Protein AF-A0A843VDA0-F1 (afdb_monomer_lite)

Foldseek 3Di:
DVVVVLVVVVVVCCPPPPPPSPDPDDPVNVVVVCCPVPVDPVNLVVLQVCLQQAACVVPDLVVSVVSNVVSCVSVCVQPVAFQSSLQSSLVRYDPQQNVVQVVDRDRGVVSSSVSSVVSVVVVVVVVVVVVVVVPDDDDDDDDDDDDDPPVVVVVVVVVVVVVVVVVVVVVCVVPDDDDD

Secondary structure (DSSP, 8-state):
-HHHHHHHHHHHHHHHHSGGG-----HHHHHHHHHHHHS-HHHHHHHHHHHHH---TT--HHHHHHHHHHHHTT-TTTSSSHHHHHHHHHHHS-HHHHHHHTTS---SHHHHHHHHHHHHHHHHHHHHHHHHHHTS----------SSSHHHHHHHHHHHHHHHHHHHHHHTTTS-----

InterPro domains:
  IPR005162 Retrotransposon-derived protein PEG10, N-terminal capsid-like domain [PF03732] (2-95)

pLDDT: mean 76.01, std 22.76, range [28.06, 98.25]

Radius of gyration: 23.74 Å; chains: 1; bounding box: 53×40×75 Å

Organism: Colocasia esculenta (NCBI:txid4460)

Structure (mmCIF, N/CA/C/O backbone):
data_AF-A0A843VDA0-F1
#
_entry.id   AF-A0A843VDA0-F1
#
loop_
_atom_site.group_PDB
_atom_site.id
_atom_site.type_symbol
_atom_site.label_atom_id
_atom_site.label_alt_id
_atom_site.label_comp_id
_atom_site.label_asym_id
_atom_site.label_entity_id
_atom_site.label_seq_id
_atom_site.pdbx_PDB_ins_code
_atom_site.Cartn_x
_atom_site.Cartn_y
_atom_site.Cartn_z
_atom_site.occupancy
_atom_site.B_iso_or_equiv
_atom_site.auth_seq_id
_atom_site.auth_comp_id
_atom_site.auth_asym_id
_atom_site.auth_atom_id
_atom_site.pdbx_PDB_model_num
ATOM 1 N N . MET A 1 1 ? 26.092 5.568 -3.434 1.00 54.28 1 MET A N 1
ATOM 2 C CA . MET A 1 1 ? 26.544 4.394 -4.222 1.00 54.28 1 MET A CA 1
ATOM 3 C C . MET A 1 1 ? 25.586 3.953 -5.334 1.00 54.28 1 MET A C 1
ATOM 5 O O . MET A 1 1 ? 26.087 3.434 -6.323 1.00 54.28 1 MET A O 1
ATOM 9 N N . LEU A 1 2 ? 24.255 4.123 -5.238 1.00 60.12 2 LEU A N 1
ATOM 10 C CA . LEU A 1 2 ? 23.372 3.820 -6.383 1.00 60.12 2 LEU A CA 1
ATOM 11 C C . LEU A 1 2 ? 23.384 4.938 -7.442 1.00 60.12 2 LEU A C 1
ATOM 13 O O . LEU A 1 2 ? 23.434 4.642 -8.628 1.00 60.12 2 LEU A O 1
ATOM 17 N N . GLN A 1 3 ? 23.407 6.197 -6.992 1.00 67.06 3 GLN A N 1
ATOM 18 C CA . GLN A 1 3 ? 23.362 7.401 -7.831 1.00 67.06 3 GLN A CA 1
ATOM 19 C C . GLN A 1 3 ? 24.502 7.442 -8.861 1.00 67.06 3 GLN A C 1
ATOM 21 O O . GLN A 1 3 ? 24.239 7.352 -10.049 1.00 67.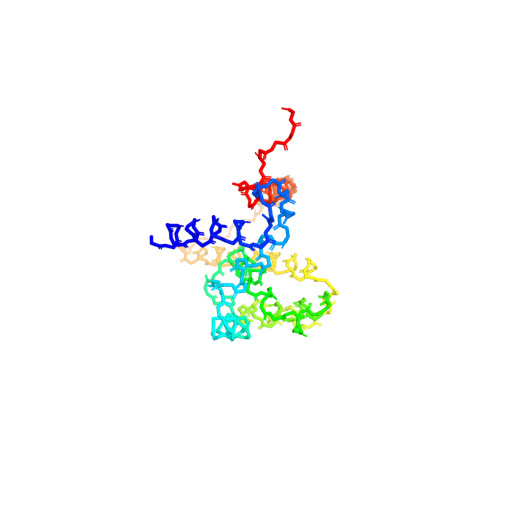06 3 GLN A O 1
ATOM 26 N N . GLU A 1 4 ? 25.762 7.375 -8.422 1.00 70.81 4 GLU A N 1
ATOM 27 C CA . GLU A 1 4 ? 26.924 7.387 -9.333 1.00 70.81 4 GLU A CA 1
ATOM 28 C C . GLU A 1 4 ? 26.904 6.247 -10.371 1.00 70.81 4 GLU A C 1
ATOM 30 O O . GLU A 1 4 ? 27.264 6.436 -11.531 1.00 70.81 4 GLU A O 1
ATOM 35 N N . ARG A 1 5 ? 26.450 5.045 -9.984 1.00 77.25 5 ARG A N 1
ATOM 36 C CA . ARG A 1 5 ? 26.340 3.901 -10.908 1.00 77.25 5 ARG A CA 1
ATOM 37 C C . ARG A 1 5 ? 25.183 4.065 -11.894 1.00 77.25 5 ARG A C 1
ATOM 39 O O . ARG A 1 5 ? 25.300 3.606 -13.031 1.00 77.25 5 ARG A O 1
ATOM 46 N N . ALA A 1 6 ? 24.083 4.676 -11.461 1.00 80.31 6 ALA A N 1
ATOM 47 C CA . ALA A 1 6 ? 22.942 4.998 -12.307 1.00 80.31 6 ALA A CA 1
ATOM 48 C C . ALA A 1 6 ? 23.287 6.093 -13.319 1.00 80.31 6 ALA A C 1
ATOM 50 O O . ALA A 1 6 ? 22.974 5.926 -14.495 1.00 80.31 6 ALA A O 1
ATOM 51 N N . ASP A 1 7 ? 24.014 7.129 -12.900 1.00 81.50 7 ASP A N 1
ATOM 52 C CA . ASP A 1 7 ? 24.426 8.248 -13.753 1.00 81.50 7 ASP A CA 1
ATOM 53 C C . ASP A 1 7 ? 25.356 7.776 -14.880 1.00 81.50 7 ASP A C 1
ATOM 55 O O . ASP A 1 7 ? 25.127 8.062 -16.059 1.00 81.50 7 ASP A O 1
ATOM 59 N N . VAL A 1 8 ? 26.368 6.964 -14.543 1.00 85.50 8 VAL A N 1
ATOM 60 C CA . VAL A 1 8 ? 27.294 6.385 -15.532 1.00 85.50 8 VAL A CA 1
ATOM 61 C C . VAL A 1 8 ? 26.563 5.459 -16.506 1.00 85.50 8 VAL A C 1
ATOM 63 O O . VAL A 1 8 ? 26.818 5.501 -17.713 1.00 85.50 8 VAL A O 1
ATOM 66 N N . TRP A 1 9 ? 25.646 4.624 -16.005 1.00 87.88 9 TRP A N 1
ATOM 67 C CA . TRP A 1 9 ? 24.840 3.747 -16.854 1.00 87.88 9 TRP A CA 1
ATOM 68 C C . TRP A 1 9 ? 23.932 4.543 -17.793 1.00 87.88 9 TRP A C 1
ATOM 70 O O . TRP A 1 9 ? 23.901 4.239 -18.984 1.00 87.88 9 TRP A O 1
ATOM 80 N N . TRP A 1 10 ? 23.234 5.558 -17.285 1.00 85.00 10 TRP A N 1
ATOM 81 C CA . TRP A 1 10 ? 22.299 6.356 -18.069 1.00 85.00 10 TRP A CA 1
ATOM 82 C C . TRP A 1 10 ? 23.018 7.122 -19.180 1.00 85.00 10 TRP A C 1
ATOM 84 O O . TRP A 1 10 ? 22.636 7.019 -20.344 1.00 85.00 10 TRP A O 1
ATOM 94 N N . ALA A 1 11 ? 24.139 7.774 -18.860 1.00 84.06 11 ALA A N 1
ATOM 95 C CA . ALA A 1 11 ? 24.966 8.462 -19.848 1.00 84.06 11 ALA A CA 1
ATOM 96 C C . ALA A 1 11 ? 25.523 7.505 -20.919 1.00 84.06 11 ALA A C 1
ATOM 98 O O . ALA A 1 11 ? 25.640 7.871 -22.088 1.00 84.06 11 ALA A O 1
ATOM 99 N N . SER A 1 12 ? 25.866 6.269 -20.539 1.00 85.06 12 SER A N 1
ATOM 100 C CA . SER A 1 12 ? 26.291 5.236 -21.491 1.00 85.06 12 SER A CA 1
ATOM 101 C C . SER A 1 12 ? 25.142 4.769 -22.390 1.00 85.06 12 SER A C 1
ATOM 103 O O . SER A 1 12 ? 25.323 4.612 -23.598 1.00 85.06 12 SER A O 1
ATOM 105 N N . LEU A 1 13 ? 23.948 4.581 -21.822 1.00 84.00 13 LEU A N 1
ATOM 106 C CA . LEU A 1 13 ? 22.763 4.151 -22.559 1.00 84.00 13 LEU A CA 1
ATOM 107 C C . LEU A 1 13 ? 22.306 5.207 -23.570 1.00 84.00 13 LEU A C 1
ATOM 109 O O . LEU A 1 13 ? 22.011 4.848 -24.705 1.00 84.00 13 LEU A O 1
ATOM 113 N N . LEU A 1 14 ? 22.317 6.490 -23.189 1.00 83.38 14 LEU A N 1
ATOM 114 C CA . LEU A 1 14 ? 22.051 7.600 -24.105 1.00 83.38 14 LEU A CA 1
ATOM 115 C C . LEU A 1 14 ? 23.007 7.564 -25.299 1.00 83.38 14 LEU A C 1
ATOM 117 O O . LEU A 1 14 ? 22.547 7.489 -26.426 1.00 83.38 14 LEU A O 1
ATOM 121 N N . ARG A 1 15 ? 24.323 7.477 -25.066 1.00 81.12 15 ARG A N 1
ATOM 122 C CA . ARG A 1 15 ? 25.328 7.449 -26.148 1.00 81.12 15 ARG A CA 1
ATOM 123 C C . ARG A 1 15 ? 25.235 6.243 -27.086 1.00 81.12 15 ARG A C 1
ATOM 125 O O . ARG A 1 15 ? 25.660 6.338 -28.228 1.00 81.12 15 ARG A O 1
ATOM 132 N N . THR A 1 16 ? 24.784 5.093 -26.588 1.00 81.19 16 THR A N 1
ATOM 133 C CA . THR A 1 16 ? 24.824 3.823 -27.339 1.00 81.19 16 THR A CA 1
ATOM 134 C C . THR A 1 16 ? 23.514 3.482 -28.031 1.00 81.19 16 THR A C 1
ATOM 136 O O . THR A 1 16 ? 23.532 2.822 -29.065 1.00 81.19 16 THR A O 1
ATOM 139 N N . ARG A 1 17 ? 22.379 3.880 -27.452 1.00 74.25 17 ARG A N 1
ATOM 140 C CA . ARG A 1 17 ? 21.042 3.494 -27.919 1.00 74.25 17 ARG A CA 1
ATOM 141 C C . ARG A 1 17 ? 20.298 4.629 -28.616 1.00 74.25 17 ARG A C 1
ATOM 143 O O . ARG A 1 17 ? 19.420 4.354 -29.426 1.00 74.25 17 ARG A O 1
ATOM 150 N N . PHE A 1 18 ? 20.624 5.872 -28.284 1.00 72.38 18 PHE A N 1
ATOM 151 C CA . PHE A 1 18 ? 19.969 7.059 -28.808 1.00 72.38 18 PHE A CA 1
ATOM 152 C C . PHE A 1 18 ? 21.045 7.911 -29.495 1.00 72.38 18 PHE A C 1
ATOM 154 O O . PHE A 1 18 ? 21.752 8.670 -28.835 1.00 72.38 18 PHE A O 1
ATOM 161 N N . GLU A 1 19 ? 21.240 7.694 -30.802 1.00 62.53 19 GLU A N 1
ATOM 162 C CA . GLU A 1 19 ? 22.275 8.364 -31.608 1.00 62.53 19 GLU A CA 1
ATOM 163 C C . GLU A 1 19 ? 22.345 9.874 -31.294 1.00 62.53 19 GLU A C 1
ATOM 165 O O . GLU A 1 19 ? 21.324 10.550 -31.168 1.00 62.53 19 GLU A O 1
ATOM 170 N N . ASP A 1 20 ? 23.568 10.368 -31.084 1.00 57.66 20 ASP A N 1
ATOM 171 C CA . ASP A 1 20 ? 23.926 11.761 -30.776 1.00 57.66 20 ASP A CA 1
ATOM 172 C C . ASP A 1 20 ? 23.346 12.412 -29.508 1.00 57.66 20 ASP A C 1
ATOM 174 O O . ASP A 1 20 ? 23.424 13.632 -29.356 1.00 57.66 20 ASP A O 1
ATOM 178 N N . GLY A 1 21 ? 22.839 11.644 -28.534 1.00 54.59 21 GLY A N 1
ATOM 179 C CA . GLY A 1 21 ? 22.523 12.179 -27.194 1.00 54.59 21 GLY A CA 1
ATOM 180 C C . GLY A 1 21 ? 21.480 13.309 -27.187 1.00 54.59 21 GLY A C 1
ATOM 181 O O . GLY A 1 21 ? 21.364 14.034 -26.203 1.00 54.59 21 GLY A O 1
ATOM 182 N N . THR A 1 22 ? 20.745 13.446 -28.291 1.00 55.62 22 THR A N 1
ATOM 183 C CA . THR A 1 22 ? 19.782 14.515 -28.599 1.00 55.62 22 THR A CA 1
ATOM 184 C C . THR A 1 22 ? 18.339 14.013 -28.601 1.00 55.62 22 THR A C 1
ATOM 186 O O . THR A 1 22 ? 17.417 14.772 -28.888 1.00 55.62 22 THR A O 1
ATOM 189 N N . VAL A 1 23 ? 18.116 12.739 -28.262 1.00 64.38 23 VAL A N 1
ATOM 190 C CA . VAL A 1 23 ? 16.770 12.180 -28.130 1.00 64.38 23 VAL A CA 1
ATOM 191 C C . VAL A 1 23 ? 16.216 12.523 -26.753 1.00 64.38 23 VAL A C 1
ATOM 193 O O . VAL A 1 23 ? 16.728 12.043 -25.739 1.00 64.38 23 VAL A O 1
ATOM 196 N N . ASP A 1 24 ? 15.129 13.292 -26.730 1.00 70.56 24 ASP A N 1
ATOM 197 C CA . ASP A 1 24 ? 14.263 13.409 -25.559 1.00 70.56 24 ASP A CA 1
ATOM 198 C C . ASP A 1 24 ? 13.675 12.031 -25.245 1.00 70.56 24 ASP A C 1
ATOM 200 O O . ASP A 1 24 ? 12.698 11.574 -25.847 1.00 70.56 24 ASP A O 1
ATOM 204 N N . VAL A 1 25 ? 14.307 11.319 -24.311 1.00 75.44 25 VAL A N 1
ATOM 205 C CA . VAL A 1 25 ? 13.756 10.062 -23.819 1.00 75.44 25 VAL A CA 1
ATOM 206 C C . VAL A 1 25 ? 12.565 10.402 -22.938 1.00 75.44 25 VAL A C 1
ATOM 208 O O . VAL A 1 25 ? 12.722 10.978 -21.862 1.00 75.44 25 VAL A O 1
ATOM 211 N N . ALA A 1 26 ? 11.372 10.014 -23.390 1.00 84.56 26 ALA A N 1
ATOM 212 C CA . ALA A 1 26 ? 10.161 10.121 -22.591 1.00 84.56 26 ALA A CA 1
ATOM 213 C C . ALA A 1 26 ? 10.397 9.523 -21.194 1.00 84.56 26 ALA A C 1
ATOM 215 O O . ALA A 1 26 ? 10.971 8.439 -21.057 1.00 84.56 26 ALA A O 1
ATOM 216 N N . TRP A 1 27 ? 9.936 10.218 -20.154 1.00 80.81 27 TRP A N 1
ATOM 217 C CA . TRP A 1 27 ? 10.161 9.82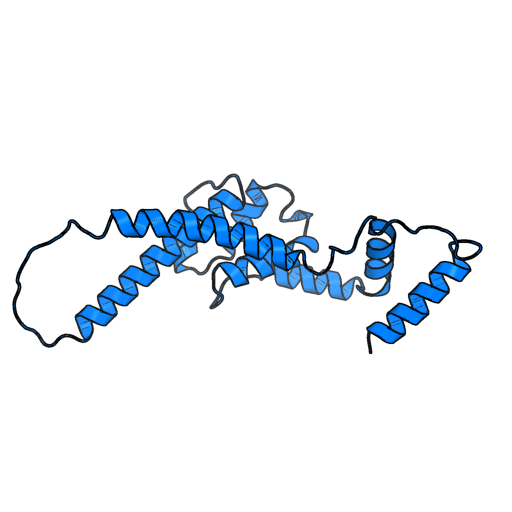1 -18.761 1.00 80.81 27 TRP A CA 1
ATOM 218 C C . TRP A 1 27 ? 9.752 8.367 -18.473 1.00 80.81 27 TRP A C 1
ATOM 220 O O . TRP A 1 27 ? 10.473 7.637 -17.792 1.00 80.81 27 TRP A O 1
ATOM 230 N N . ASP A 1 28 ? 8.647 7.907 -19.060 1.00 78.88 28 ASP A N 1
ATOM 231 C CA . ASP A 1 28 ? 8.176 6.526 -18.916 1.00 78.88 28 ASP A CA 1
ATOM 232 C C . ASP A 1 28 ? 9.180 5.497 -19.457 1.00 78.88 28 ASP A C 1
ATOM 234 O O . ASP A 1 28 ? 9.367 4.429 -18.866 1.00 78.88 28 ASP A O 1
ATOM 238 N N . GLU A 1 29 ? 9.882 5.827 -20.542 1.00 81.88 29 GLU A N 1
ATOM 239 C CA . GLU A 1 29 ? 10.915 4.971 -21.122 1.00 81.88 29 GLU A CA 1
ATOM 240 C C . GLU A 1 29 ? 12.172 4.950 -20.242 1.00 81.88 29 GLU A C 1
ATOM 242 O O . GLU A 1 29 ? 12.730 3.875 -20.005 1.00 81.88 29 GLU A O 1
ATOM 247 N N . PHE A 1 30 ? 12.569 6.092 -19.663 1.00 82.56 30 PHE A N 1
ATOM 248 C CA . PHE A 1 30 ? 13.618 6.128 -18.637 1.00 82.56 30 PHE A CA 1
ATOM 249 C C . PHE A 1 30 ? 13.261 5.222 -17.452 1.00 82.56 30 PHE A C 1
ATOM 251 O O . PHE A 1 30 ? 14.051 4.347 -17.093 1.00 82.56 30 PHE A O 1
ATOM 258 N N . VAL A 1 31 ? 12.062 5.368 -16.878 1.00 79.44 31 VAL A N 1
ATOM 259 C CA . VAL A 1 31 ? 11.610 4.566 -15.728 1.00 79.44 31 VAL A CA 1
ATOM 260 C C . VAL A 1 31 ? 11.602 3.076 -16.071 1.00 79.44 31 VAL A C 1
ATOM 262 O O . VAL A 1 31 ? 12.046 2.254 -15.262 1.00 79.44 31 VAL A O 1
ATOM 265 N N . ARG A 1 32 ? 11.145 2.708 -17.272 1.00 82.62 32 ARG A N 1
ATOM 266 C CA . ARG A 1 32 ? 11.138 1.320 -17.748 1.00 82.62 32 ARG A CA 1
ATOM 267 C C . ARG A 1 32 ? 12.553 0.745 -17.835 1.00 82.62 32 ARG A C 1
ATOM 269 O O . ARG A 1 32 ? 12.803 -0.345 -17.319 1.00 82.62 32 ARG A O 1
ATOM 276 N N . LEU A 1 33 ? 13.481 1.473 -18.456 1.00 83.12 33 LEU A N 1
ATOM 277 C CA . LEU A 1 33 ? 14.877 1.055 -18.616 1.00 83.12 33 LEU A CA 1
ATOM 278 C C . LEU A 1 33 ? 15.609 0.997 -17.273 1.00 83.12 33 LEU A C 1
ATOM 280 O O . LEU A 1 33 ? 16.354 0.051 -17.013 1.00 83.12 33 LEU A O 1
ATOM 284 N N . PHE A 1 34 ? 15.359 1.974 -16.405 1.00 83.62 34 PHE A N 1
ATOM 285 C CA . PHE A 1 34 ? 15.934 2.040 -15.071 1.00 83.62 34 PHE A CA 1
ATOM 286 C C . PHE A 1 34 ? 15.486 0.845 -14.229 1.00 83.62 34 PHE A C 1
ATOM 288 O O . PHE A 1 34 ? 16.321 0.146 -13.657 1.00 83.62 34 PHE A O 1
ATOM 295 N N . ARG A 1 35 ? 14.181 0.545 -14.208 1.00 78.00 35 ARG A N 1
ATOM 296 C CA . ARG A 1 35 ? 13.646 -0.623 -13.494 1.00 78.00 35 ARG A CA 1
ATOM 297 C C . ARG A 1 35 ? 14.223 -1.927 -14.029 1.00 78.00 35 ARG A C 1
ATOM 299 O O . ARG A 1 35 ? 14.677 -2.741 -13.235 1.00 78.00 35 ARG A O 1
ATOM 306 N N . ALA A 1 36 ? 14.296 -2.091 -15.349 1.00 79.25 36 ALA A N 1
ATOM 307 C CA . ALA A 1 36 ? 14.896 -3.279 -15.956 1.00 79.25 36 ALA A CA 1
ATOM 308 C C . ALA A 1 36 ? 16.376 -3.463 -15.569 1.00 79.25 36 ALA A C 1
ATOM 310 O O . ALA A 1 36 ? 16.847 -4.591 -15.436 1.00 79.25 36 ALA A O 1
ATOM 311 N N . LYS A 1 37 ? 17.121 -2.366 -15.375 1.00 81.69 37 LYS A N 1
ATOM 312 C CA . LYS A 1 37 ? 18.542 -2.410 -15.007 1.00 81.69 37 LYS A CA 1
ATOM 313 C C . LYS A 1 37 ? 18.783 -2.605 -13.510 1.00 81.69 37 LYS A C 1
ATOM 315 O O . LYS A 1 37 ? 19.716 -3.318 -13.140 1.00 81.69 37 LYS A O 1
ATOM 320 N N . PHE A 1 38 ? 18.006 -1.928 -12.668 1.00 80.06 38 PHE A N 1
ATOM 321 C CA . PHE A 1 38 ? 18.288 -1.775 -11.236 1.00 80.06 38 PHE A CA 1
ATOM 322 C C . PHE A 1 38 ? 17.295 -2.479 -10.317 1.00 80.06 38 PHE A C 1
ATOM 324 O O . PHE A 1 38 ? 17.542 -2.541 -9.114 1.00 80.06 38 PHE A O 1
ATOM 331 N N . VAL A 1 39 ? 16.223 -3.060 -10.858 1.00 79.81 39 VAL A N 1
ATOM 332 C CA . VAL A 1 39 ? 15.282 -3.902 -10.113 1.00 79.81 39 VAL A CA 1
ATOM 333 C C . VAL A 1 39 ? 15.280 -5.305 -10.734 1.00 79.81 39 VAL A C 1
ATOM 335 O O . VAL A 1 39 ? 14.395 -5.634 -11.528 1.00 79.81 39 VAL A O 1
ATOM 338 N N . PRO A 1 40 ? 16.294 -6.135 -10.418 1.00 82.12 40 PRO A N 1
ATOM 339 C CA . PRO A 1 40 ? 16.359 -7.512 -10.891 1.00 82.12 40 PRO A CA 1
ATOM 340 C C . PRO A 1 40 ? 15.117 -8.316 -10.497 1.00 82.12 40 PRO A C 1
ATOM 342 O O . PRO A 1 40 ? 14.484 -8.017 -9.486 1.00 82.12 40 PRO A O 1
ATOM 345 N N . GLU A 1 41 ? 14.839 -9.385 -11.239 1.00 84.38 41 GLU A N 1
ATOM 346 C CA . GLU A 1 41 ? 13.697 -10.285 -11.013 1.00 84.38 41 GLU A CA 1
ATOM 347 C C . GLU A 1 41 ? 13.589 -10.747 -9.551 1.00 84.38 41 GLU A C 1
ATOM 349 O O . GLU A 1 41 ? 12.572 -10.503 -8.919 1.00 84.38 41 GLU A O 1
ATOM 354 N N . HIS A 1 42 ? 14.682 -11.220 -8.938 1.00 81.88 42 HIS A N 1
ATOM 355 C CA . HIS A 1 42 ? 14.675 -11.641 -7.527 1.00 81.88 42 HIS A CA 1
ATOM 356 C C . HIS A 1 42 ? 14.265 -10.539 -6.525 1.00 81.88 42 HIS A C 1
ATOM 358 O O . HIS A 1 42 ? 13.798 -10.837 -5.426 1.00 81.88 42 HIS A O 1
ATOM 364 N N . ILE A 1 43 ? 14.465 -9.256 -6.861 1.00 83.81 43 ILE A N 1
ATOM 365 C CA . ILE A 1 43 ? 13.995 -8.135 -6.036 1.00 83.81 43 ILE A CA 1
ATOM 366 C C . ILE A 1 43 ? 12.504 -7.908 -6.266 1.00 83.81 43 ILE A C 1
ATOM 368 O O . ILE A 1 43 ? 11.796 -7.647 -5.299 1.00 83.81 43 ILE A O 1
ATOM 372 N N . GLN A 1 44 ? 12.027 -8.029 -7.508 1.00 84.44 44 GLN A N 1
ATOM 373 C CA . GLN A 1 44 ? 10.597 -7.955 -7.820 1.00 84.44 44 GLN A CA 1
ATOM 374 C C . GLN A 1 44 ? 9.836 -9.083 -7.119 1.00 84.44 44 GLN A C 1
ATOM 376 O O . GLN A 1 44 ? 8.863 -8.798 -6.427 1.00 84.44 44 GLN A O 1
ATOM 381 N N . ASP A 1 45 ? 10.354 -10.312 -7.177 1.00 87.75 45 ASP A N 1
ATOM 382 C CA . ASP A 1 45 ? 9.797 -11.472 -6.478 1.00 87.75 45 ASP A CA 1
ATOM 383 C C . ASP A 1 45 ? 9.717 -11.221 -4.972 1.00 87.75 45 ASP A C 1
ATOM 385 O O . ASP A 1 45 ? 8.693 -11.473 -4.340 1.00 87.75 45 ASP A O 1
ATOM 389 N N . ARG A 1 46 ? 10.779 -10.664 -4.375 1.00 89.25 46 ARG A N 1
ATOM 390 C CA . ARG A 1 46 ? 10.770 -10.303 -2.953 1.00 89.25 46 ARG A CA 1
ATOM 391 C C . ARG A 1 46 ? 9.698 -9.258 -2.639 1.00 89.25 46 ARG A C 1
ATOM 393 O O . ARG A 1 46 ? 8.984 -9.425 -1.655 1.00 89.25 46 ARG A O 1
ATOM 400 N N . MET A 1 47 ? 9.568 -8.209 -3.452 1.00 90.31 47 MET A N 1
ATOM 401 C CA . MET A 1 47 ? 8.543 -7.174 -3.257 1.00 90.31 47 MET A CA 1
ATOM 402 C C . MET A 1 47 ? 7.129 -7.738 -3.409 1.00 90.31 47 MET A C 1
ATOM 404 O O . MET A 1 47 ? 6.228 -7.374 -2.655 1.00 90.31 47 MET A O 1
ATOM 408 N N . GLU A 1 48 ? 6.928 -8.667 -4.341 1.00 92.56 48 GLU A N 1
ATOM 409 C CA . GLU A 1 48 ? 5.671 -9.393 -4.475 1.00 92.56 48 GLU A CA 1
ATOM 410 C C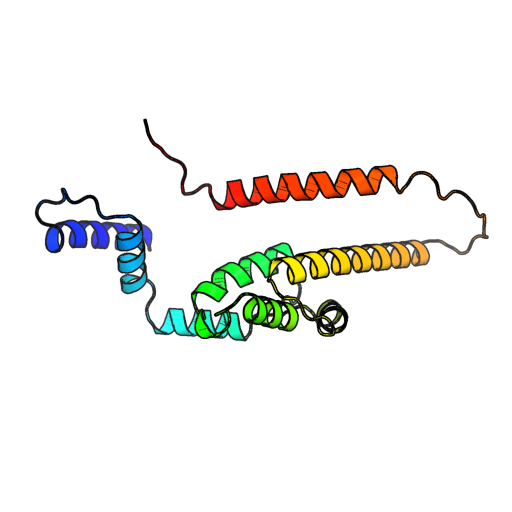 . GLU A 1 48 ? 5.380 -10.232 -3.221 1.00 92.56 48 GLU A C 1
ATOM 412 O O . GLU A 1 48 ? 4.280 -10.149 -2.673 1.00 92.56 48 GLU A O 1
ATOM 417 N N . GLN A 1 49 ? 6.356 -10.983 -2.702 1.00 93.62 49 GLN A N 1
ATOM 418 C CA . GLN A 1 49 ? 6.184 -11.745 -1.458 1.00 93.62 49 GLN A CA 1
ATOM 419 C C . GLN A 1 49 ? 5.894 -10.835 -0.255 1.00 93.62 49 GLN A C 1
ATOM 421 O O . GLN A 1 49 ? 5.038 -11.153 0.579 1.00 93.62 49 GLN A O 1
ATOM 426 N N . GLU A 1 50 ? 6.541 -9.672 -0.179 1.00 93.62 50 GLU A N 1
ATOM 427 C CA . GLU A 1 50 ? 6.235 -8.645 0.820 1.00 93.62 50 GLU A CA 1
ATOM 428 C C . GLU A 1 50 ? 4.797 -8.140 0.668 1.00 93.62 50 GLU A C 1
ATOM 430 O O . GLU A 1 50 ? 4.078 -8.047 1.659 1.00 93.62 50 GLU A O 1
ATOM 435 N N . PHE A 1 51 ? 4.309 -7.918 -0.556 1.00 96.31 51 PHE A N 1
ATOM 436 C CA . PHE A 1 51 ? 2.915 -7.538 -0.791 1.00 96.31 51 PHE A CA 1
ATOM 437 C C . PHE A 1 51 ? 1.922 -8.634 -0.378 1.00 96.31 51 PHE A C 1
ATOM 439 O O . PHE A 1 51 ? 0.884 -8.376 0.250 1.00 96.31 51 PHE A O 1
ATOM 446 N N . LEU A 1 52 ? 2.213 -9.884 -0.735 1.00 96.19 52 LEU A N 1
ATOM 447 C CA . LEU A 1 52 ? 1.363 -11.029 -0.420 1.00 96.19 52 LEU A CA 1
ATOM 448 C C . LEU A 1 52 ? 1.251 -11.232 1.092 1.00 96.19 52 LEU A C 1
ATOM 450 O O . LEU A 1 52 ? 0.144 -11.471 1.585 1.00 96.19 52 LEU A O 1
ATOM 454 N N . SER A 1 53 ? 2.353 -11.039 1.816 1.00 96.00 53 SER A N 1
ATOM 455 C CA . SER A 1 53 ? 2.428 -11.158 3.275 1.00 96.00 53 SER A CA 1
ATOM 456 C C . SER A 1 53 ? 2.080 -9.869 4.036 1.00 96.00 53 SER A C 1
ATOM 458 O O . SER A 1 53 ? 1.942 -9.908 5.259 1.00 96.00 53 SER A O 1
ATOM 460 N N . LEU A 1 54 ? 1.874 -8.746 3.335 1.00 97.19 54 LEU A N 1
ATOM 461 C CA . LEU A 1 54 ? 1.609 -7.442 3.940 1.00 97.19 54 LEU A CA 1
ATOM 462 C C . LEU A 1 54 ? 0.375 -7.473 4.854 1.00 97.19 54 LEU A C 1
ATOM 464 O O . LEU A 1 54 ? -0.754 -7.728 4.415 1.00 97.19 54 LEU A O 1
ATOM 468 N N . THR A 1 55 ? 0.597 -7.120 6.119 1.00 97.56 55 THR A N 1
ATOM 469 C CA . THR A 1 55 ? -0.451 -6.869 7.113 1.00 97.56 55 THR A CA 1
ATOM 470 C C . THR A 1 55 ? -0.242 -5.511 7.776 1.00 97.56 55 THR A C 1
ATOM 472 O O . THR A 1 55 ? 0.889 -5.050 7.876 1.00 97.56 55 THR A O 1
ATOM 475 N N . GLN A 1 56 ? -1.316 -4.875 8.250 1.00 96.81 56 GLN A N 1
ATOM 476 C CA . GLN A 1 56 ? -1.258 -3.594 8.956 1.00 96.81 56 GLN A CA 1
ATOM 477 C C . GLN A 1 56 ? -0.397 -3.696 10.221 1.00 96.81 56 GLN A C 1
ATOM 479 O O . GLN A 1 56 ? 0.373 -2.792 10.519 1.00 96.81 56 GLN A O 1
ATOM 484 N N . GLY A 1 57 ? -0.505 -4.796 10.974 1.00 95.31 57 GLY A N 1
ATOM 485 C CA . GLY A 1 57 ? 0.255 -4.975 12.213 1.00 95.31 57 GLY A CA 1
ATOM 486 C C . GLY A 1 57 ? 0.056 -3.802 13.181 1.00 95.31 57 GLY A C 1
ATOM 487 O O . GLY A 1 57 ? -1.073 -3.513 13.588 1.00 95.31 57 GLY A O 1
ATOM 488 N N . SER A 1 58 ? 1.158 -3.141 13.540 1.00 92.94 58 SER A N 1
ATOM 489 C CA . SER A 1 58 ? 1.192 -1.937 14.381 1.00 92.94 58 SER A CA 1
ATOM 490 C C . SER A 1 58 ? 1.201 -0.620 13.598 1.00 92.94 58 SER A C 1
ATOM 492 O O . SER A 1 58 ? 1.231 0.432 14.228 1.00 92.94 58 SER A O 1
ATOM 494 N N . MET A 1 59 ? 1.206 -0.663 12.262 1.00 93.19 59 MET A N 1
ATOM 495 C CA . MET A 1 59 ? 1.187 0.536 11.427 1.00 93.19 59 MET A CA 1
ATOM 496 C C . MET A 1 59 ? -0.127 1.297 11.602 1.00 93.19 59 MET A C 1
ATOM 498 O O . MET A 1 59 ? -1.212 0.713 11.751 1.00 93.19 59 MET A O 1
ATOM 502 N N . THR A 1 60 ? -0.025 2.618 11.530 1.00 90.81 60 THR A N 1
ATOM 503 C CA . THR A 1 60 ? -1.179 3.495 11.330 1.00 90.81 60 THR A CA 1
ATOM 504 C C . THR A 1 60 ? -1.856 3.179 9.994 1.00 90.81 60 THR A C 1
ATOM 506 O O . THR A 1 60 ? -1.242 2.583 9.102 1.00 90.81 60 THR A O 1
ATOM 509 N N . MET A 1 61 ? -3.125 3.571 9.821 1.00 93.19 61 MET A N 1
ATOM 510 C CA . MET A 1 61 ? -3.803 3.385 8.531 1.00 93.19 61 MET A CA 1
ATOM 511 C C . MET A 1 61 ? -3.033 4.026 7.372 1.00 93.19 61 MET A C 1
ATOM 513 O O . MET A 1 61 ? -2.916 3.421 6.312 1.00 93.19 61 MET A O 1
ATOM 517 N N . LEU A 1 62 ? -2.463 5.211 7.606 1.00 90.12 62 LEU A N 1
ATOM 518 C CA . LEU A 1 62 ? -1.713 5.970 6.608 1.00 90.12 62 LEU A CA 1
ATOM 519 C C . LEU A 1 62 ? -0.436 5.241 6.164 1.00 90.12 62 LEU A C 1
ATOM 521 O O . LEU A 1 62 ? -0.169 5.121 4.971 1.00 90.12 62 LEU A O 1
ATOM 525 N N . GLU A 1 63 ? 0.349 4.729 7.113 1.00 91.94 63 GLU A N 1
ATOM 526 C CA . GLU A 1 63 ? 1.556 3.948 6.805 1.00 91.94 63 GLU A CA 1
ATOM 527 C C . GLU A 1 63 ? 1.206 2.660 6.056 1.00 91.94 63 GLU A C 1
ATOM 529 O O . GLU A 1 63 ? 1.865 2.299 5.081 1.00 91.94 63 GLU A O 1
ATOM 534 N N . TYR A 1 64 ? 0.140 1.984 6.486 1.00 96.62 64 TYR A N 1
ATOM 535 C CA . TYR A 1 64 ? -0.322 0.765 5.838 1.00 96.62 64 TYR A CA 1
ATOM 536 C C . TYR A 1 64 ? -0.794 1.015 4.402 1.00 96.62 64 TYR A C 1
ATOM 538 O O . TYR A 1 64 ? -0.414 0.270 3.501 1.00 96.62 64 TYR A O 1
ATOM 546 N N . GLU A 1 65 ? -1.582 2.067 4.173 1.00 95.06 65 GLU A N 1
ATOM 547 C CA . GLU A 1 65 ? -2.023 2.487 2.843 1.00 95.06 65 GLU A CA 1
ATOM 548 C C . GLU A 1 65 ? -0.832 2.794 1.929 1.00 95.06 65 GLU A C 1
ATOM 550 O O . GLU A 1 65 ? -0.776 2.288 0.807 1.00 95.06 65 GLU A O 1
ATOM 555 N N . ALA A 1 66 ? 0.146 3.562 2.418 1.00 93.44 66 ALA A N 1
ATOM 556 C CA . ALA A 1 66 ? 1.340 3.907 1.653 1.00 93.44 66 ALA A CA 1
ATOM 557 C C . ALA A 1 66 ? 2.138 2.655 1.247 1.00 93.44 66 ALA A C 1
ATOM 559 O O . ALA A 1 66 ? 2.483 2.489 0.075 1.00 93.44 66 ALA A O 1
ATOM 560 N N . MET A 1 67 ? 2.369 1.736 2.191 1.00 92.38 67 MET A N 1
ATOM 561 C CA . MET A 1 67 ? 3.045 0.462 1.921 1.00 92.38 67 MET A CA 1
ATOM 562 C C . MET A 1 67 ? 2.254 -0.410 0.945 1.00 92.38 67 MET A C 1
ATOM 564 O O . MET A 1 67 ? 2.832 -1.020 0.046 1.00 92.38 67 MET A O 1
ATOM 568 N N . PHE A 1 68 ? 0.929 -0.454 1.089 1.00 96.38 68 PHE A N 1
ATOM 569 C CA . PHE A 1 68 ? 0.056 -1.189 0.184 1.00 96.38 68 PHE A CA 1
ATOM 570 C C . PHE A 1 68 ? 0.144 -0.638 -1.241 1.00 96.38 68 PHE A C 1
ATOM 572 O O . PHE A 1 68 ? 0.316 -1.410 -2.184 1.00 96.38 68 PHE A O 1
ATOM 579 N N . ALA A 1 69 ? 0.055 0.683 -1.407 1.00 93.88 69 ALA A N 1
ATOM 580 C CA . ALA A 1 69 ? 0.143 1.342 -2.703 1.00 93.88 69 ALA A CA 1
ATOM 581 C C . ALA A 1 69 ? 1.499 1.084 -3.378 1.00 93.88 69 ALA A C 1
ATOM 583 O O . ALA A 1 69 ? 1.531 0.748 -4.564 1.00 93.88 69 ALA A O 1
ATOM 584 N N . GLU A 1 70 ? 2.601 1.170 -2.630 1.00 90.00 70 GLU A N 1
ATOM 585 C CA . GLU A 1 70 ? 3.946 0.919 -3.155 1.00 90.00 70 GLU A CA 1
ATOM 586 C C . GLU A 1 70 ? 4.137 -0.539 -3.585 1.00 90.00 70 GLU A C 1
ATOM 588 O O . GLU A 1 70 ? 4.492 -0.810 -4.733 1.00 90.00 70 GLU A O 1
ATOM 593 N N . LEU A 1 71 ? 3.837 -1.485 -2.696 1.00 91.00 71 LEU A N 1
ATOM 594 C CA . LEU A 1 71 ? 4.062 -2.909 -2.939 1.00 91.00 71 LEU A CA 1
ATOM 595 C C . LEU A 1 71 ? 3.088 -3.495 -3.976 1.00 91.00 71 LEU A C 1
ATOM 597 O O . LEU A 1 71 ? 3.445 -4.414 -4.712 1.00 91.00 71 LEU A O 1
ATOM 601 N N . SER A 1 72 ? 1.885 -2.926 -4.117 1.00 94.88 72 SER A N 1
ATOM 602 C CA . SER A 1 72 ? 0.903 -3.385 -5.112 1.00 94.88 72 SER A CA 1
ATOM 603 C C . SER A 1 72 ? 1.398 -3.281 -6.560 1.00 94.88 72 SER A C 1
ATOM 605 O O . SER A 1 72 ? 0.937 -4.037 -7.418 1.00 94.88 72 SER A O 1
ATOM 607 N N . LYS A 1 73 ? 2.377 -2.403 -6.827 1.00 90.44 73 LYS A N 1
ATOM 608 C CA . LYS A 1 73 ? 3.018 -2.235 -8.142 1.00 90.44 73 LYS A CA 1
ATOM 609 C C . LYS A 1 73 ? 3.727 -3.507 -8.616 1.00 90.44 73 LYS A C 1
ATOM 611 O O . LYS A 1 73 ? 3.857 -3.701 -9.821 1.00 90.44 73 LYS A O 1
ATOM 616 N N . TYR A 1 74 ? 4.151 -4.362 -7.684 1.00 88.38 74 TYR A N 1
ATOM 617 C CA . TYR A 1 74 ? 4.865 -5.610 -7.964 1.00 88.38 74 TYR A CA 1
ATOM 618 C C . TYR A 1 74 ? 3.934 -6.822 -8.083 1.00 88.38 74 TYR A C 1
ATOM 620 O O . TYR A 1 74 ? 4.359 -7.869 -8.545 1.00 88.38 74 TYR A O 1
ATOM 628 N N . ALA A 1 75 ? 2.650 -6.683 -7.737 1.00 94.00 75 ALA A N 1
ATOM 629 C CA . ALA A 1 75 ? 1.674 -7.771 -7.798 1.00 94.00 75 ALA A CA 1
ATOM 630 C C . ALA A 1 75 ? 0.378 -7.365 -8.533 1.00 94.00 75 ALA A C 1
ATOM 632 O O . ALA A 1 75 ? -0.728 -7.541 -7.999 1.00 94.00 75 ALA A O 1
ATOM 633 N N . PRO A 1 76 ? 0.458 -6.828 -9.769 1.00 95.06 76 PRO A N 1
ATOM 634 C CA . PRO A 1 76 ? -0.711 -6.307 -10.484 1.00 95.06 76 PRO A CA 1
ATOM 635 C C . PRO A 1 76 ? -1.793 -7.372 -10.719 1.00 95.06 76 PRO A C 1
ATOM 637 O O . PRO A 1 76 ? -2.981 -7.061 -10.747 1.00 95.06 76 PRO A O 1
ATOM 640 N N . HIS A 1 77 ? -1.408 -8.646 -10.815 1.00 94.56 77 HIS A N 1
ATOM 641 C CA . HIS A 1 77 ? -2.327 -9.773 -10.985 1.00 94.56 77 HIS A CA 1
ATOM 642 C C . HIS A 1 77 ? -3.205 -10.036 -9.738 1.00 94.56 77 HIS A C 1
ATOM 644 O O . HIS A 1 77 ? -4.325 -10.547 -9.857 1.00 94.56 77 HIS A O 1
ATOM 650 N N . ILE A 1 78 ? -2.752 -9.628 -8.546 1.00 93.75 78 ILE A N 1
ATOM 651 C CA . ILE A 1 78 ? -3.517 -9.720 -7.293 1.00 93.75 78 ILE A CA 1
ATOM 652 C C . ILE A 1 78 ? -4.532 -8.579 -7.189 1.00 93.75 78 ILE A C 1
ATOM 654 O O . ILE A 1 78 ? -5.683 -8.805 -6.810 1.00 93.75 78 ILE A O 1
ATOM 658 N N . VAL A 1 79 ? -4.132 -7.363 -7.566 1.00 96.00 79 VAL A N 1
ATOM 659 C CA . VAL A 1 79 ? -4.941 -6.132 -7.460 1.00 96.00 79 VAL A CA 1
ATOM 660 C C . VAL A 1 79 ? -5.549 -5.680 -8.792 1.00 96.00 79 VAL A C 1
ATOM 662 O O . VAL A 1 79 ? -5.853 -4.505 -8.975 1.00 96.00 79 VAL A O 1
ATOM 665 N N . MET A 1 80 ? -5.755 -6.625 -9.712 1.00 93.75 80 MET A N 1
ATOM 666 C CA . MET A 1 80 ? -6.132 -6.387 -11.114 1.00 93.75 80 MET A CA 1
ATOM 667 C C . MET A 1 80 ? -7.393 -5.529 -11.307 1.00 93.75 80 MET A C 1
ATOM 669 O O . MET A 1 80 ? -7.561 -4.895 -12.343 1.00 93.75 80 MET A O 1
ATOM 673 N N . ASN A 1 81 ? -8.299 -5.515 -10.329 1.00 95.69 81 ASN A N 1
ATOM 674 C CA . ASN A 1 81 ? -9.441 -4.611 -10.311 1.00 95.69 81 ASN A CA 1
ATOM 675 C C . ASN A 1 81 ? -9.671 -4.055 -8.907 1.00 95.69 81 ASN A C 1
ATOM 677 O O . ASN A 1 81 ? -9.199 -4.615 -7.914 1.00 95.69 81 ASN A O 1
ATOM 681 N N . GLU A 1 82 ? -10.438 -2.973 -8.837 1.00 97.06 82 GLU A N 1
ATOM 682 C CA . GLU A 1 82 ? -10.702 -2.242 -7.598 1.00 97.06 82 GLU A CA 1
ATOM 683 C C . GLU A 1 82 ? -11.322 -3.116 -6.503 1.00 97.06 82 GLU A C 1
ATOM 685 O O . GLU A 1 82 ? -10.890 -3.057 -5.354 1.00 97.06 82 GLU A O 1
ATOM 690 N N . ARG A 1 83 ? -12.228 -4.033 -6.853 1.00 96.62 83 ARG A N 1
ATOM 691 C CA . ARG A 1 83 ? -12.840 -4.945 -5.878 1.00 96.62 83 ARG A CA 1
ATOM 692 C C . ARG A 1 83 ? -11.835 -5.944 -5.298 1.00 96.62 83 ARG A C 1
ATOM 694 O O . ARG A 1 83 ? -11.835 -6.211 -4.098 1.00 96.62 83 ARG A O 1
ATOM 701 N N . ARG A 1 84 ? -10.948 -6.504 -6.128 1.00 97.19 84 ARG A N 1
ATOM 702 C CA . ARG A 1 84 ? -9.852 -7.376 -5.671 1.00 97.19 84 ARG A CA 1
ATOM 703 C C . ARG A 1 84 ? -8.855 -6.607 -4.812 1.00 97.19 84 ARG A 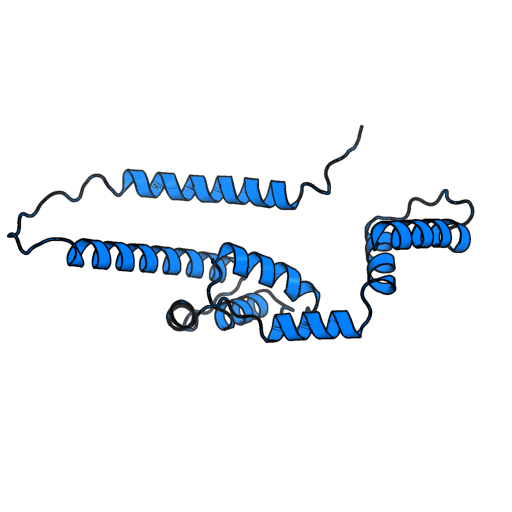C 1
ATOM 705 O O . ARG A 1 84 ? -8.435 -7.123 -3.777 1.00 97.19 84 ARG A O 1
ATOM 712 N N . LYS A 1 85 ? -8.525 -5.378 -5.212 1.00 97.88 85 LYS A N 1
ATOM 713 C CA . LYS A 1 85 ? -7.652 -4.474 -4.461 1.00 97.88 85 LYS A CA 1
ATOM 714 C C . LYS A 1 85 ? -8.229 -4.179 -3.074 1.00 97.88 85 LYS A C 1
ATOM 716 O O . LYS A 1 85 ? -7.550 -4.424 -2.081 1.00 97.88 85 LYS A O 1
ATOM 721 N N . ALA A 1 86 ? -9.500 -3.788 -3.003 1.00 98.00 86 ALA A N 1
ATOM 722 C CA . ALA A 1 86 ? -10.229 -3.558 -1.759 1.00 98.00 86 ALA A CA 1
ATOM 723 C C . ALA A 1 86 ? -10.250 -4.806 -0.866 1.00 98.00 86 ALA A C 1
ATOM 725 O O . ALA A 1 86 ? -9.912 -4.745 0.315 1.00 98.00 86 ALA A O 1
ATOM 726 N N . LYS A 1 87 ? -10.563 -5.977 -1.436 1.00 97.56 87 LYS A N 1
ATOM 727 C CA . LYS A 1 87 ? -10.550 -7.245 -0.694 1.00 97.56 87 LYS A CA 1
ATOM 728 C C . LYS A 1 87 ? -9.168 -7.556 -0.115 1.00 97.56 87 LYS A C 1
ATOM 730 O O . LYS A 1 87 ? -9.071 -7.913 1.057 1.00 97.56 87 LYS A O 1
ATOM 735 N N . LYS A 1 88 ? -8.100 -7.424 -0.909 1.00 98.00 88 LYS A N 1
ATOM 736 C CA . LYS A 1 88 ? -6.718 -7.657 -0.455 1.00 98.00 88 LYS A CA 1
ATOM 737 C C . LYS A 1 88 ? -6.325 -6.671 0.651 1.00 98.00 88 LYS A C 1
ATOM 739 O O . LYS A 1 88 ? -5.737 -7.108 1.638 1.00 98.00 88 LYS A O 1
ATOM 744 N N . PHE A 1 89 ? -6.715 -5.401 0.534 1.00 98.19 89 PHE A N 1
ATOM 745 C CA . PHE A 1 89 ? -6.522 -4.388 1.574 1.00 98.19 89 PHE A CA 1
ATOM 746 C C . PHE A 1 89 ? -7.205 -4.789 2.888 1.00 98.19 89 PHE A C 1
ATOM 748 O O . PHE A 1 89 ? -6.548 -4.930 3.915 1.00 98.19 89 PHE A O 1
ATOM 755 N N . VAL A 1 90 ? -8.505 -5.107 2.852 1.00 98.25 90 VAL A N 1
ATOM 756 C CA . VAL A 1 90 ? -9.261 -5.516 4.051 1.00 98.25 90 VAL A CA 1
ATOM 757 C C . VAL A 1 90 ? -8.686 -6.782 4.692 1.00 98.25 90 VAL A C 1
ATOM 759 O O . VAL A 1 90 ? -8.659 -6.895 5.917 1.00 98.25 90 VAL A O 1
ATOM 762 N N . MET A 1 91 ? -8.188 -7.733 3.897 1.00 97.88 91 MET A N 1
ATOM 763 C CA . MET A 1 91 ? -7.558 -8.952 4.422 1.00 97.88 91 MET A CA 1
ATOM 764 C C . MET A 1 91 ? -6.239 -8.693 5.151 1.00 97.88 91 MET A C 1
ATOM 766 O O . MET A 1 91 ? -5.934 -9.409 6.112 1.00 97.88 91 MET A O 1
ATOM 770 N N . GLY A 1 92 ? -5.486 -7.677 4.733 1.00 97.75 92 GLY A N 1
ATOM 771 C CA . GLY A 1 92 ? -4.250 -7.278 5.396 1.00 97.75 92 GLY A CA 1
ATOM 772 C C . GLY A 1 92 ? -4.463 -6.385 6.621 1.00 97.75 92 GLY A C 1
ATOM 773 O O . GLY A 1 92 ? -3.538 -6.250 7.415 1.00 97.75 92 GLY A O 1
ATOM 774 N N . LEU A 1 93 ? -5.658 -5.831 6.851 1.00 98.00 93 LEU A N 1
ATOM 775 C CA . LEU A 1 93 ? -5.938 -5.053 8.064 1.00 98.00 93 LEU A CA 1
ATOM 776 C C . LEU A 1 93 ? -5.714 -5.863 9.347 1.00 98.00 93 LEU A C 1
ATOM 778 O O . LEU A 1 93 ? -5.879 -7.089 9.389 1.00 98.00 93 LEU A O 1
ATOM 782 N N . LYS A 1 94 ? -5.391 -5.154 10.436 1.00 96.25 94 LYS A N 1
ATOM 783 C CA . LYS A 1 94 ? -5.234 -5.781 11.753 1.00 96.25 94 LYS A CA 1
ATOM 784 C C . LYS A 1 94 ? -6.537 -6.484 12.165 1.00 96.25 94 LYS A C 1
ATOM 786 O O . LYS A 1 94 ? -7.622 -5.998 11.825 1.00 96.25 94 LYS A O 1
ATOM 791 N N . PRO A 1 95 ? -6.477 -7.596 12.927 1.00 95.69 95 PRO A N 1
ATOM 792 C CA . PRO A 1 95 ? -7.646 -8.441 13.185 1.00 95.69 95 PRO A CA 1
ATOM 793 C C . PRO A 1 95 ? -8.872 -7.687 13.713 1.00 95.69 95 PRO A C 1
ATOM 795 O O . PRO A 1 95 ? -9.996 -7.963 13.304 1.00 95.69 95 PRO A O 1
ATOM 798 N N . SER A 1 96 ? -8.661 -6.690 14.572 1.00 93.44 96 SER A N 1
ATOM 799 C CA . SER A 1 96 ? -9.733 -5.889 15.162 1.00 93.44 96 SER A CA 1
ATOM 800 C C . SER A 1 96 ? -10.495 -5.019 14.154 1.00 93.44 96 SER A C 1
ATOM 802 O O . SER A 1 96 ? -11.677 -4.759 14.364 1.00 93.44 96 SER A O 1
ATOM 804 N N . LEU A 1 97 ? -9.866 -4.581 13.063 1.00 95.12 97 LEU A N 1
ATOM 805 C CA . LEU A 1 97 ? -10.545 -3.877 11.970 1.00 95.12 97 LEU A CA 1
ATOM 806 C C . LEU A 1 97 ? -11.094 -4.867 10.946 1.00 95.12 97 LEU A C 1
ATOM 808 O O . LEU A 1 97 ? -12.260 -4.777 10.562 1.00 95.12 97 LEU A O 1
ATOM 812 N N . ARG A 1 98 ? -10.288 -5.865 10.570 1.00 96.62 98 ARG A N 1
ATOM 813 C CA . ARG A 1 98 ? -10.659 -6.873 9.575 1.00 96.62 98 ARG A CA 1
ATOM 814 C C . ARG A 1 98 ? -11.969 -7.575 9.915 1.00 96.62 98 ARG A C 1
ATOM 816 O O . ARG A 1 98 ? -12.827 -7.673 9.048 1.00 96.62 98 ARG A O 1
ATOM 823 N N . THR A 1 99 ? -12.159 -8.011 11.163 1.00 95.38 99 THR A N 1
ATOM 824 C CA . THR A 1 99 ? -13.391 -8.704 11.586 1.00 95.38 99 THR A CA 1
ATOM 825 C C . THR A 1 99 ? -14.645 -7.853 11.388 1.00 95.38 99 THR A C 1
ATOM 827 O O . THR A 1 99 ? -15.704 -8.390 11.083 1.00 95.38 99 THR A O 1
ATOM 830 N N . ARG A 1 100 ? -14.537 -6.528 11.524 1.00 93.94 100 ARG A N 1
ATOM 831 C CA . ARG A 1 100 ? -15.666 -5.617 11.308 1.00 93.94 100 ARG A CA 1
ATOM 832 C C . ARG A 1 100 ? -15.913 -5.341 9.834 1.00 93.94 100 ARG A C 1
ATOM 834 O O . ARG A 1 100 ? -17.057 -5.185 9.438 1.00 93.94 100 ARG A O 1
ATOM 841 N N . LEU A 1 101 ? -14.858 -5.293 9.027 1.00 95.94 101 LEU A N 1
ATOM 842 C CA . LEU A 1 101 ? -14.948 -4.832 7.643 1.00 95.94 101 LEU A CA 1
ATOM 843 C C . LEU A 1 101 ? -15.109 -5.958 6.620 1.00 95.94 101 LEU A C 1
ATOM 845 O O . LEU A 1 101 ? -15.624 -5.698 5.538 1.00 95.94 101 LEU A O 1
ATOM 849 N N . VAL A 1 102 ? -14.716 -7.194 6.950 1.00 95.19 102 VAL A N 1
ATOM 850 C CA . VAL A 1 102 ? -14.768 -8.350 6.034 1.00 95.19 102 VAL A CA 1
ATOM 851 C C . VAL A 1 102 ? -16.186 -8.733 5.609 1.00 95.19 102 VAL A C 1
ATOM 853 O O . VAL A 1 102 ? -16.367 -9.288 4.531 1.00 95.19 102 VAL A O 1
ATOM 856 N N . ALA A 1 103 ? -17.187 -8.442 6.443 1.00 90.94 103 ALA A N 1
ATOM 857 C CA . ALA A 1 103 ? -18.585 -8.756 6.153 1.00 90.94 103 ALA A CA 1
ATOM 858 C C . ALA A 1 103 ? -19.193 -7.853 5.065 1.00 90.94 103 ALA A C 1
ATOM 860 O O . ALA A 1 103 ? -20.251 -8.172 4.526 1.00 90.94 103 ALA A O 1
ATOM 861 N N . PHE A 1 104 ? -18.539 -6.733 4.749 1.00 91.94 104 PHE A N 1
ATOM 862 C CA . PHE A 1 104 ? -19.021 -5.762 3.776 1.00 91.94 104 PHE A CA 1
ATOM 863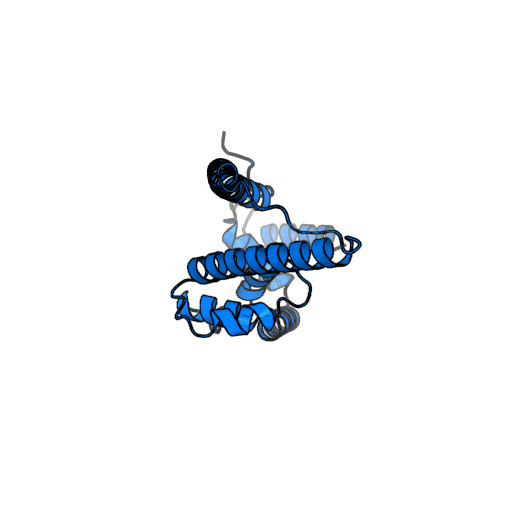 C C . PHE A 1 104 ? -18.335 -5.952 2.422 1.00 91.94 104 PHE A C 1
ATOM 865 O O . PHE A 1 104 ? -17.134 -6.212 2.336 1.00 91.94 104 PHE A O 1
ATOM 872 N N . ASP A 1 105 ? -19.112 -5.790 1.353 1.00 91.38 105 ASP A N 1
ATOM 873 C CA . ASP A 1 105 ? -18.605 -5.820 -0.016 1.00 91.38 105 ASP A CA 1
ATOM 874 C C . ASP A 1 105 ? -18.131 -4.425 -0.434 1.00 91.38 105 ASP A C 1
ATOM 876 O O . ASP A 1 105 ? -18.906 -3.626 -0.957 1.00 91.38 105 ASP A O 1
ATOM 880 N N . HIS A 1 106 ? -16.854 -4.132 -0.181 1.00 95.75 106 HIS A N 1
ATOM 881 C CA . HIS A 1 106 ? -16.205 -2.903 -0.648 1.00 95.75 106 HIS A CA 1
ATOM 882 C C . HIS A 1 106 ? -15.866 -3.042 -2.134 1.00 95.75 106 HIS A C 1
ATOM 884 O O . HIS A 1 106 ? -15.110 -3.936 -2.532 1.00 95.75 106 HIS A O 1
ATOM 890 N N . ARG A 1 107 ? -16.438 -2.176 -2.972 1.00 96.12 107 ARG A N 1
ATOM 891 C CA . ARG A 1 107 ? -16.278 -2.220 -4.433 1.00 96.12 107 ARG A CA 1
ATOM 892 C C . ARG A 1 107 ? -14.993 -1.546 -4.889 1.00 96.12 107 ARG A C 1
ATOM 894 O O . ARG A 1 107 ? -14.469 -1.911 -5.943 1.00 96.12 107 ARG A O 1
ATOM 901 N N . THR A 1 108 ? -14.499 -0.596 -4.102 1.00 96.75 108 THR A N 1
ATOM 902 C CA . THR A 1 108 ? -13.284 0.174 -4.380 1.00 96.75 108 THR A CA 1
ATOM 903 C C . THR A 1 108 ? -12.350 0.209 -3.181 1.00 96.75 108 THR A C 1
ATOM 905 O O . THR A 1 108 ? -12.763 -0.026 -2.041 1.00 96.75 108 THR A O 1
ATOM 908 N N . LEU A 1 109 ? -11.066 0.480 -3.435 1.00 94.69 109 LEU A N 1
ATOM 909 C CA . LEU A 1 109 ? -10.102 0.661 -2.351 1.00 94.69 109 LEU A CA 1
ATOM 910 C C . LEU A 1 109 ? -10.481 1.857 -1.461 1.00 94.69 109 LEU A C 1
ATOM 912 O O . LEU A 1 109 ? -10.356 1.768 -0.244 1.00 94.69 109 LEU A O 1
ATOM 916 N N . ASP A 1 110 ? -10.998 2.931 -2.056 1.00 95.44 110 ASP A N 1
ATOM 917 C CA . ASP A 1 110 ? -11.432 4.137 -1.345 1.00 95.44 110 ASP A CA 1
ATOM 918 C C . ASP A 1 110 ? -12.578 3.866 -0.352 1.00 95.44 110 ASP A C 1
ATOM 920 O O . ASP A 1 110 ? -12.527 4.301 0.801 1.00 95.44 110 ASP A O 1
ATOM 924 N N . GLU A 1 111 ? -13.570 3.059 -0.750 1.00 95.44 111 GLU A N 1
ATOM 925 C CA . GLU A 1 111 ? -14.649 2.622 0.146 1.00 95.44 111 GLU A CA 1
ATOM 926 C C . GLU A 1 111 ? -14.090 1.864 1.361 1.00 95.44 111 GLU A C 1
ATOM 928 O O . GLU A 1 111 ? -14.475 2.137 2.506 1.00 95.44 111 GLU A O 1
ATOM 933 N N . ALA A 1 112 ? -13.142 0.951 1.119 1.00 96.81 112 ALA A N 1
ATOM 934 C CA . ALA A 1 112 ? -12.504 0.157 2.163 1.00 96.81 112 ALA A CA 1
ATOM 935 C C . ALA A 1 112 ? -11.650 1.017 3.110 1.00 96.81 112 ALA A C 1
ATOM 937 O O . ALA A 1 112 ? -11.743 0.855 4.329 1.00 96.81 112 ALA A O 1
ATOM 938 N N . LEU A 1 113 ? -10.854 1.945 2.566 1.00 95.38 113 LEU A N 1
ATOM 939 C CA . LEU A 1 113 ? -10.036 2.898 3.322 1.00 95.38 113 LEU A CA 1
ATOM 940 C C . LEU A 1 113 ? -10.905 3.792 4.200 1.00 95.38 113 LEU A C 1
ATOM 942 O O . LEU A 1 113 ? -10.704 3.867 5.411 1.00 95.38 113 LEU A O 1
ATOM 946 N N . SER A 1 114 ? -11.932 4.402 3.612 1.00 94.50 114 SER A N 1
ATOM 947 C CA . SER A 1 114 ? -12.876 5.257 4.325 1.00 94.50 114 SER A CA 1
ATOM 948 C C . SER A 1 114 ? -13.554 4.518 5.482 1.00 94.50 114 SER A C 1
ATOM 950 O O . SER A 1 114 ? -13.694 5.061 6.581 1.00 94.50 114 SER A O 1
ATOM 952 N N . ALA A 1 115 ? -13.966 3.265 5.266 1.00 94.56 115 ALA A N 1
ATOM 953 C CA . ALA A 1 115 ? -14.542 2.437 6.320 1.00 94.56 115 ALA A CA 1
ATOM 954 C C . ALA A 1 115 ? -13.519 2.081 7.413 1.00 94.56 115 ALA A C 1
ATOM 956 O O . ALA A 1 115 ? -13.848 2.134 8.601 1.00 94.56 115 ALA A O 1
ATOM 957 N N . ALA A 1 116 ? -12.279 1.772 7.030 1.00 95.06 116 ALA A N 1
ATOM 958 C CA . ALA A 1 116 ? -11.202 1.452 7.958 1.00 95.06 116 ALA A CA 1
ATOM 959 C C . ALA A 1 116 ? -10.799 2.644 8.835 1.00 95.06 116 ALA A C 1
ATOM 961 O O . ALA A 1 116 ? -10.713 2.482 10.052 1.00 95.06 116 ALA A O 1
ATOM 962 N N . CYS A 1 117 ? -10.652 3.838 8.257 1.00 93.50 117 CYS A N 1
ATOM 963 C CA . CYS A 1 117 ? -10.365 5.075 8.987 1.00 93.50 117 CYS A CA 1
ATOM 964 C C . CYS A 1 117 ? -11.453 5.407 10.014 1.00 93.50 117 CYS A C 1
ATOM 966 O O . CYS A 1 117 ? -11.143 5.705 11.168 1.00 93.50 117 CYS A O 1
ATOM 968 N N . ARG A 1 118 ? -12.737 5.318 9.627 1.00 92.88 118 ARG A N 1
ATOM 969 C CA . ARG A 1 118 ? -13.854 5.543 10.564 1.00 92.88 118 ARG A CA 1
ATOM 970 C C . ARG A 1 118 ? -13.786 4.579 11.741 1.00 92.88 118 ARG A C 1
ATOM 972 O O . ARG A 1 118 ? -13.849 5.000 12.893 1.00 92.88 118 ARG A O 1
ATOM 979 N N . GLN A 1 119 ? -13.605 3.295 11.446 1.00 93.69 119 GLN A N 1
ATOM 980 C CA . GLN A 1 119 ? -13.599 2.271 12.475 1.00 93.69 119 GLN A CA 1
ATOM 981 C C . GLN A 1 119 ? -12.388 2.378 13.409 1.00 93.69 119 GLN A C 1
ATOM 983 O O . GLN A 1 119 ? -12.520 2.119 14.605 1.00 93.69 119 GLN A O 1
ATOM 988 N N . GLU A 1 120 ? -11.221 2.748 12.882 1.00 91.50 120 GLU A N 1
ATOM 989 C CA . GLU A 1 120 ? -10.016 2.979 13.678 1.00 91.50 120 GLU A CA 1
ATOM 990 C C . GLU A 1 120 ? -10.197 4.156 14.641 1.00 91.50 120 GLU A C 1
ATOM 992 O O . GLU A 1 120 ? -9.924 4.004 15.832 1.00 91.50 120 GLU A O 1
ATOM 997 N N . GLY A 1 121 ? -10.757 5.272 14.165 1.00 90.62 121 GLY A N 1
ATOM 998 C CA . GLY A 1 121 ? -11.052 6.435 15.003 1.00 90.62 121 GLY A CA 1
ATOM 999 C C . GLY A 1 121 ? -12.048 6.133 16.129 1.00 90.62 121 GLY A C 1
ATOM 1000 O O . GLY A 1 121 ? -11.807 6.500 17.277 1.00 90.62 121 GLY A O 1
ATOM 1001 N N . GLU A 1 122 ? -13.133 5.408 15.838 1.00 91.31 122 GLU A N 1
ATOM 1002 C CA . GLU A 1 122 ? -14.102 4.976 16.860 1.00 91.31 122 GLU A CA 1
ATOM 1003 C C . GLU A 1 122 ? -13.455 4.098 17.940 1.00 91.31 122 GLU A C 1
ATOM 1005 O O . GLU A 1 122 ? -13.738 4.231 19.133 1.00 91.31 122 GLU A O 1
ATOM 1010 N N . MET A 1 123 ? -12.570 3.186 17.531 1.00 88.31 123 MET A N 1
ATOM 1011 C CA . MET A 1 123 ? -11.855 2.325 18.467 1.00 88.31 123 MET A CA 1
ATOM 1012 C C . MET A 1 123 ? -10.894 3.113 19.353 1.00 88.31 123 MET A C 1
ATOM 1014 O O . MET A 1 123 ? -10.804 2.827 20.546 1.00 88.31 123 MET A O 1
ATOM 1018 N N . GLU A 1 124 ? -10.165 4.069 18.782 1.00 89.19 124 GLU A N 1
ATOM 1019 C CA . GLU A 1 124 ? -9.230 4.906 19.529 1.00 89.19 124 GLU A CA 1
ATOM 1020 C C . GLU A 1 124 ? -9.965 5.738 20.583 1.00 89.19 124 GLU A C 1
ATOM 1022 O O . GLU A 1 124 ? -9.603 5.684 21.760 1.00 89.19 124 GLU A O 1
ATOM 1027 N N . GLN A 1 125 ? -11.086 6.362 20.208 1.00 90.44 125 GLN A N 1
ATOM 1028 C CA . GLN A 1 125 ? -11.960 7.079 21.140 1.00 90.44 125 GLN A CA 1
ATOM 1029 C C . GLN A 1 125 ? -12.459 6.179 22.278 1.00 90.44 125 GLN A C 1
ATOM 1031 O O . GLN A 1 125 ? -12.334 6.531 23.451 1.00 90.44 125 GLN A O 1
ATOM 1036 N N . TYR A 1 126 ? -12.959 4.981 21.964 1.00 89.88 126 TYR A N 1
ATOM 1037 C CA . TYR A 1 126 ? -13.413 4.029 22.984 1.00 89.88 126 TYR A CA 1
ATOM 1038 C C . TYR A 1 126 ? -12.293 3.637 23.966 1.00 89.88 126 TYR A C 1
ATOM 1040 O O . TYR A 1 126 ? -12.511 3.515 25.176 1.00 89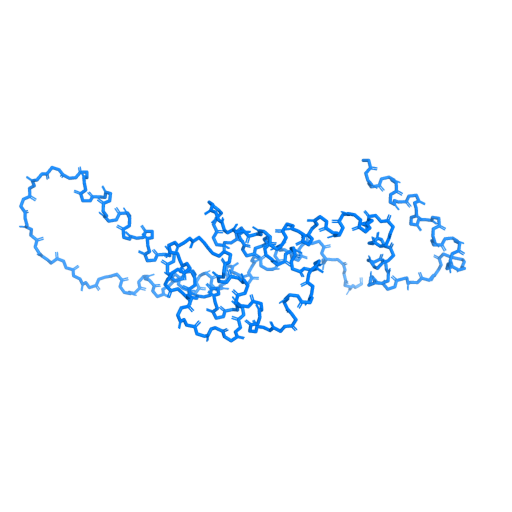.88 126 TYR A O 1
ATOM 1048 N N . LEU A 1 127 ? -11.074 3.429 23.461 1.00 88.38 127 LEU A N 1
ATOM 1049 C CA . LEU A 1 127 ? -9.921 3.090 24.293 1.00 88.38 127 LEU A CA 1
ATOM 1050 C C . LEU A 1 127 ? -9.492 4.265 25.180 1.00 88.38 127 LEU A C 1
ATOM 1052 O O . LEU A 1 127 ? -9.118 4.041 26.334 1.00 88.38 127 LEU A O 1
ATOM 1056 N N . GLU A 1 128 ? -9.552 5.496 24.675 1.00 90.62 128 GLU A N 1
ATOM 1057 C CA . GLU A 1 128 ? -9.295 6.712 25.451 1.00 90.62 128 GLU A CA 1
ATOM 1058 C C . GLU A 1 128 ? -10.322 6.906 26.569 1.00 90.62 128 GLU A C 1
ATOM 1060 O O . GLU A 1 128 ? -9.934 7.102 27.724 1.00 90.62 128 GLU A O 1
ATOM 1065 N N . GLU A 1 129 ? -11.616 6.769 26.268 1.00 90.81 129 GLU A N 1
ATOM 1066 C CA . GLU A 1 129 ? -12.696 6.855 27.256 1.00 90.81 129 GLU A CA 1
ATOM 1067 C C . GLU A 1 129 ? -12.513 5.817 28.367 1.00 90.81 129 GLU A C 1
ATOM 1069 O O . GLU A 1 129 ? -12.541 6.151 29.554 1.00 90.81 129 GLU A O 1
ATOM 1074 N N . LYS A 1 130 ? -12.219 4.564 27.998 1.00 91.19 130 LYS A N 1
ATOM 1075 C CA . LYS A 1 130 ? -11.970 3.485 28.960 1.00 91.19 130 LYS A CA 1
ATOM 1076 C C . LYS A 1 130 ? -10.756 3.772 29.850 1.00 91.19 130 LYS A C 1
ATOM 1078 O O . LYS A 1 130 ? -10.820 3.545 31.060 1.00 91.19 130 LYS A O 1
ATOM 1083 N N . LYS A 1 131 ? -9.662 4.296 29.283 1.00 90.00 131 LYS A N 1
ATOM 1084 C CA . LYS A 1 131 ? -8.472 4.717 30.048 1.00 90.00 131 LYS A CA 1
ATOM 1085 C C . LYS A 1 131 ? -8.796 5.878 30.995 1.00 90.00 131 LYS A C 1
ATOM 1087 O O . LYS A 1 131 ? -8.313 5.888 32.126 1.00 90.00 131 LYS A O 1
ATOM 1092 N N . ALA A 1 132 ? -9.613 6.838 30.564 1.00 87.62 132 ALA A N 1
ATOM 1093 C CA . ALA A 1 132 ? -10.029 7.973 31.385 1.00 87.62 132 ALA A CA 1
ATOM 1094 C C . ALA A 1 132 ? -10.933 7.543 32.553 1.00 87.62 132 ALA A C 1
ATOM 1096 O O . ALA A 1 132 ? -10.760 8.032 33.671 1.00 87.62 132 ALA A O 1
ATOM 1097 N N . SER A 1 133 ? -11.846 6.592 32.331 1.00 83.50 133 SER A N 1
ATOM 1098 C CA . SER A 1 133 ? -12.701 6.031 33.385 1.00 83.50 133 SER A CA 1
ATOM 1099 C C . SER A 1 133 ? -11.917 5.242 34.436 1.00 83.50 133 SER A C 1
ATOM 1101 O O . SER A 1 133 ? -12.269 5.291 35.608 1.00 83.50 133 SER A O 1
ATOM 1103 N N . GLN A 1 134 ? -10.833 4.560 34.052 1.00 76.31 134 GLN A N 1
ATOM 1104 C CA . GLN A 1 134 ? -9.988 3.800 34.985 1.00 76.31 134 GLN A CA 1
ATOM 1105 C C . GLN A 1 134 ? -9.092 4.680 35.872 1.00 76.31 134 GLN A C 1
ATOM 1107 O O . GLN A 1 134 ? -8.659 4.233 36.929 1.00 76.31 134 GLN A O 1
ATOM 1112 N N . LYS A 1 135 ? -8.807 5.926 35.465 1.00 73.06 135 LYS A N 1
ATOM 1113 C CA . LYS A 1 135 ? -7.964 6.868 36.228 1.00 73.06 135 LYS A CA 1
ATOM 1114 C C . LYS A 1 135 ? -8.726 7.707 37.260 1.00 73.06 135 LYS A C 1
ATOM 1116 O O . LYS A 1 135 ? -8.092 8.425 38.028 1.00 73.06 135 LYS A O 1
ATOM 1121 N N . ARG A 1 136 ? -10.062 7.669 37.279 1.00 61.75 136 ARG A N 1
ATOM 1122 C CA . ARG A 1 136 ? -10.867 8.443 38.237 1.00 61.75 136 ARG A CA 1
ATOM 1123 C C . ARG A 1 136 ? -11.127 7.613 39.504 1.00 61.75 136 ARG A C 1
ATOM 1125 O O . ARG A 1 136 ? -11.643 6.504 39.369 1.00 61.75 136 ARG A O 1
ATOM 1132 N N . PRO A 1 137 ? -10.818 8.111 40.720 1.00 53.56 137 PRO A N 1
ATOM 1133 C CA . PRO A 1 137 ? -11.310 7.476 41.937 1.00 53.56 137 PRO A CA 1
ATOM 1134 C C . PRO A 1 137 ? -12.842 7.551 41.947 1.00 53.56 137 PRO A C 1
ATOM 1136 O O . PRO A 1 137 ? -13.430 8.470 41.375 1.00 53.56 137 PRO A O 1
ATOM 1139 N N . ALA A 1 138 ? -13.487 6.552 42.548 1.00 48.88 138 ALA A N 1
ATOM 1140 C CA . ALA A 1 138 ? -14.937 6.430 42.560 1.00 48.88 138 ALA A CA 1
ATOM 1141 C C . ALA A 1 138 ? -15.584 7.610 43.304 1.00 48.88 138 ALA A C 1
ATOM 1143 O O . ALA A 1 138 ? -15.667 7.609 44.529 1.00 48.88 138 ALA A O 1
ATOM 1144 N N . THR A 1 139 ? -16.077 8.600 42.564 1.00 46.69 139 THR A N 1
ATOM 1145 C CA . THR A 1 139 ? -17.024 9.588 43.081 1.00 46.69 139 THR A CA 1
ATOM 1146 C C . THR A 1 139 ? -18.174 9.822 42.107 1.00 46.69 139 THR A C 1
ATOM 1148 O O . THR A 1 139 ? -18.029 9.843 40.886 1.00 46.69 139 THR A O 1
ATOM 1151 N N . THR A 1 140 ? -19.340 9.910 42.737 1.00 42.84 140 THR A N 1
ATOM 1152 C CA . THR A 1 140 ? -20.720 9.805 42.272 1.00 42.84 140 THR A CA 1
ATOM 1153 C C . THR A 1 140 ? -21.110 10.649 41.054 1.00 42.84 140 THR A C 1
ATOM 1155 O O . THR A 1 140 ? -20.692 11.789 40.883 1.00 42.84 140 THR A O 1
ATOM 1158 N N . PHE A 1 141 ? -21.999 10.047 40.254 1.00 44.81 141 PHE A N 1
ATOM 1159 C CA . PHE A 1 141 ? -22.836 10.612 39.193 1.00 44.81 141 PHE A CA 1
ATOM 1160 C C . PHE A 1 141 ? -23.211 12.093 39.357 1.00 44.81 141 PHE A C 1
ATOM 1162 O O . PHE A 1 141 ? -23.904 12.433 40.313 1.00 44.81 141 PHE A O 1
ATOM 1169 N N . GLN A 1 142 ? -22.967 12.895 38.313 1.00 41.97 142 GLN A N 1
ATOM 1170 C CA . GLN A 1 142 ? -23.927 13.897 37.836 1.00 41.97 142 GLN A CA 1
ATOM 1171 C C . GLN A 1 142 ? -23.956 13.936 36.299 1.00 41.97 142 GLN A C 1
ATOM 1173 O O . GLN A 1 142 ? -22.949 13.777 35.612 1.00 41.97 142 GLN A O 1
ATOM 1178 N N . ARG A 1 143 ? -25.184 14.040 35.796 1.00 46.94 143 ARG A N 1
ATOM 1179 C CA . ARG A 1 143 ? -25.660 13.946 34.410 1.00 46.94 143 ARG A CA 1
ATOM 1180 C C . ARG A 1 143 ? -25.799 15.378 33.857 1.00 46.94 143 ARG A C 1
ATOM 1182 O O . ARG A 1 143 ? -26.116 16.248 34.654 1.00 46.94 143 ARG A O 1
ATOM 1189 N N . GLN A 1 144 ? -25.714 15.542 32.524 1.00 41.41 144 GLN A N 1
ATOM 1190 C CA . GLN A 1 144 ? -25.820 16.785 31.701 1.00 41.41 144 GLN A CA 1
ATOM 1191 C C . GLN A 1 144 ? -24.429 17.369 31.353 1.00 41.41 144 GLN A C 1
ATOM 1193 O O . GLN A 1 144 ? -23.565 17.427 32.209 1.00 41.41 144 GLN A O 1
ATOM 1198 N N . ASP A 1 145 ? -24.044 17.685 30.110 1.00 41.12 145 ASP A N 1
ATOM 1199 C CA . ASP A 1 145 ? -24.784 18.220 28.964 1.00 41.12 145 ASP A CA 1
ATOM 1200 C C . ASP A 1 145 ? -24.224 17.731 27.610 1.00 41.12 145 ASP A C 1
ATOM 1202 O O . ASP A 1 145 ? -23.055 17.929 27.276 1.00 41.12 145 ASP A O 1
ATOM 1206 N N . LYS A 1 146 ? -25.087 17.145 26.770 1.00 47.62 146 LYS A N 1
ATOM 1207 C CA . LYS A 1 146 ? -24.780 16.749 25.383 1.00 47.62 146 LYS A CA 1
ATOM 1208 C C . LYS A 1 146 ? -25.326 17.781 24.393 1.00 47.62 146 LYS A C 1
ATOM 1210 O O . LYS A 1 146 ? -26.356 17.511 23.788 1.00 47.62 146 LYS A O 1
ATOM 1215 N N . LYS A 1 147 ? -24.682 18.941 24.197 1.00 42.50 147 LYS A N 1
ATOM 1216 C CA . LYS A 1 147 ? -25.053 19.845 23.073 1.00 42.50 147 LYS A CA 1
ATOM 1217 C C . LYS A 1 147 ? -23.923 20.597 22.349 1.00 42.50 147 LYS A C 1
ATOM 1219 O O . LYS A 1 147 ? -24.227 21.314 21.405 1.00 42.50 147 LYS A O 1
ATOM 1224 N N . LYS A 1 148 ? -22.635 20.419 22.679 1.00 36.88 148 LYS A N 1
ATOM 1225 C CA . LYS A 1 148 ? -21.546 21.172 22.000 1.00 36.88 148 LYS A CA 1
ATOM 1226 C C . LYS A 1 148 ? -20.601 20.367 21.094 1.00 36.88 148 LYS A C 1
ATOM 1228 O O . LYS A 1 148 ? -19.880 20.970 20.313 1.00 36.88 148 LYS A O 1
ATOM 1233 N N . ALA A 1 149 ? -20.639 19.033 21.112 1.00 42.31 149 ALA A N 1
ATOM 1234 C CA . ALA A 1 149 ? -19.649 18.220 20.388 1.00 42.31 149 ALA A CA 1
ATOM 1235 C C . ALA A 1 149 ? -19.940 18.008 18.885 1.00 42.31 149 ALA A C 1
ATOM 1237 O O . ALA A 1 149 ? -19.037 17.656 18.134 1.00 42.31 149 ALA A O 1
ATOM 1238 N N . VAL A 1 150 ? -21.172 18.236 18.413 1.00 42.78 150 VAL A N 1
ATOM 1239 C CA . VAL A 1 150 ? -21.552 17.908 17.021 1.00 42.78 150 VAL A CA 1
ATOM 1240 C C . VAL A 1 150 ? -21.038 18.948 16.016 1.00 42.78 150 VAL A C 1
ATOM 1242 O O . VAL A 1 150 ? -20.609 18.588 14.925 1.00 42.78 150 VAL A O 1
ATOM 1245 N N . TYR A 1 151 ? -20.971 20.226 16.398 1.00 29.48 151 TYR A N 1
ATOM 1246 C CA . TYR A 1 151 ? -20.515 21.291 15.492 1.00 29.48 151 TYR A CA 1
ATOM 1247 C C . TYR A 1 151 ? -18.995 21.322 15.285 1.00 29.48 151 TYR A C 1
ATOM 1249 O O . TYR A 1 151 ? -18.528 21.858 14.283 1.00 29.48 151 TYR A O 1
ATOM 1257 N N . GLN A 1 152 ? -18.221 20.710 16.186 1.00 37.41 152 GLN A N 1
ATOM 1258 C CA . GLN A 1 152 ? -16.758 20.699 16.101 1.00 37.41 152 GLN A CA 1
ATOM 1259 C C . GLN A 1 152 ? -16.219 19.437 15.407 1.00 37.41 152 GLN A C 1
ATOM 1261 O O . GLN A 1 152 ? -15.206 19.502 14.712 1.00 37.41 152 GLN A O 1
ATOM 1266 N N . THR A 1 153 ? -16.948 18.318 15.480 1.00 38.09 153 THR A N 1
ATOM 1267 C CA . THR A 1 153 ? -16.644 17.096 14.714 1.00 38.09 153 THR A CA 1
ATOM 1268 C C . THR A 1 153 ? -16.926 17.266 13.218 1.00 38.09 153 THR A C 1
ATOM 1270 O O . THR A 1 153 ? -16.188 16.729 12.396 1.00 38.09 153 THR A O 1
ATOM 1273 N N . GLN A 1 154 ? -17.909 18.098 12.850 1.00 32.88 154 GLN A N 1
ATOM 1274 C CA . GLN A 1 154 ? -18.198 18.416 11.446 1.00 32.88 154 GLN A CA 1
ATOM 1275 C C . GLN A 1 154 ? -17.090 19.262 10.788 1.00 32.88 154 GLN A C 1
ATOM 1277 O O . GLN A 1 154 ? -16.831 19.113 9.599 1.00 32.88 154 GLN A O 1
ATOM 1282 N N . GLN A 1 155 ? -16.389 20.116 11.546 1.00 31.41 155 GLN A N 1
ATOM 1283 C CA . GLN A 1 155 ? -15.280 20.920 11.008 1.00 31.41 155 GLN A CA 1
ATOM 1284 C C . GLN A 1 155 ? -13.983 20.115 10.844 1.00 31.41 155 GLN A C 1
ATOM 1286 O O . GLN A 1 155 ? -13.153 20.452 10.000 1.00 31.41 155 GLN A O 1
ATOM 1291 N N . ARG A 1 156 ? -13.812 19.018 11.597 1.00 32.81 156 ARG A N 1
ATOM 1292 C CA . ARG A 1 156 ? -12.616 18.174 11.487 1.00 32.81 156 ARG A CA 1
ATOM 1293 C C . ARG A 1 156 ? -12.622 17.304 10.231 1.00 32.81 156 ARG A C 1
ATOM 1295 O O . ARG A 1 156 ? -11.543 17.068 9.710 1.00 32.81 156 ARG A O 1
ATOM 1302 N N . SER A 1 157 ? -13.788 16.901 9.705 1.00 35.06 157 SER A N 1
ATOM 1303 C CA . SER A 1 157 ? -13.866 16.059 8.494 1.00 35.06 157 SER A CA 1
ATOM 1304 C C . SER A 1 157 ? -13.448 16.803 7.220 1.00 35.06 157 SER A C 1
ATOM 1306 O O . SER A 1 157 ? -12.801 16.220 6.359 1.00 35.06 157 SER A O 1
ATOM 1308 N N . VAL A 1 158 ? -13.741 18.104 7.128 1.00 39.97 158 VAL A N 1
ATOM 1309 C CA . VAL A 1 158 ? -13.336 18.951 5.989 1.00 39.97 158 VAL A CA 1
ATOM 1310 C C . VAL A 1 158 ? -11.838 19.278 6.032 1.00 39.97 158 VAL A C 1
ATOM 1312 O O . VAL A 1 158 ? -11.202 19.454 4.996 1.00 39.97 158 VAL A O 1
ATOM 1315 N N . ALA A 1 159 ? -11.253 19.320 7.235 1.00 39.19 159 ALA A N 1
ATOM 1316 C CA . ALA A 1 159 ? -9.824 19.549 7.425 1.00 39.19 159 ALA A CA 1
ATOM 1317 C C . ALA A 1 159 ? -8.978 18.324 7.046 1.00 39.19 159 ALA A C 1
ATOM 1319 O O . ALA A 1 159 ? -7.894 18.501 6.494 1.00 39.19 159 ALA A O 1
ATOM 1320 N N . VAL A 1 160 ? -9.471 17.098 7.281 1.00 41.09 160 VAL A N 1
ATOM 1321 C CA . VAL A 1 160 ? -8.770 15.889 6.816 1.00 41.09 160 VAL A CA 1
ATOM 1322 C C . VAL A 1 160 ? -8.802 15.818 5.291 1.00 41.09 160 VAL A C 1
ATOM 1324 O O . VAL A 1 160 ? -7.763 15.617 4.688 1.00 41.09 160 VAL A O 1
ATOM 1327 N N . ASP A 1 161 ? -9.929 16.122 4.649 1.00 43.50 161 ASP A N 1
ATOM 1328 C CA . ASP A 1 161 ? -10.049 16.093 3.181 1.00 43.50 161 ASP A CA 1
ATOM 1329 C C . ASP A 1 161 ? -9.112 17.110 2.484 1.00 43.50 161 ASP A C 1
ATOM 1331 O O . ASP A 1 161 ? -8.465 16.824 1.472 1.00 43.50 161 ASP A O 1
ATOM 1335 N N . SER A 1 162 ? -8.947 18.292 3.089 1.00 37.38 162 SER A N 1
ATOM 1336 C CA . SER A 1 162 ? -8.006 19.320 2.620 1.00 37.38 162 SER A CA 1
ATOM 1337 C C . SER A 1 162 ? -6.538 18.948 2.892 1.00 37.38 162 SER A C 1
ATOM 1339 O O . SER A 1 162 ? -5.656 19.226 2.078 1.00 37.38 162 SER A O 1
ATOM 1341 N N . PHE A 1 163 ? -6.261 18.245 3.997 1.00 41.47 163 PHE A N 1
ATOM 1342 C CA . PHE A 1 163 ? -4.921 17.746 4.317 1.00 41.47 163 PHE A CA 1
ATOM 1343 C C . PHE A 1 163 ? -4.533 16.524 3.468 1.00 41.47 163 PHE A C 1
ATOM 1345 O O . PHE A 1 163 ? -3.373 16.408 3.090 1.00 41.47 163 PHE A O 1
ATOM 1352 N N . TYR A 1 164 ? -5.484 15.663 3.086 1.00 36.53 164 TYR A N 1
ATOM 1353 C CA . TYR A 1 164 ? -5.276 14.542 2.158 1.00 36.53 164 TYR A CA 1
ATOM 1354 C C . TYR A 1 164 ? -4.991 15.040 0.730 1.00 36.53 164 TYR A C 1
ATOM 1356 O O . TYR A 1 164 ? -4.077 14.532 0.078 1.00 36.53 164 TYR A O 1
ATOM 1364 N N . ARG A 1 165 ? -5.653 16.116 0.271 1.00 44.34 165 ARG A N 1
ATOM 1365 C CA . ARG A 1 165 ? -5.282 16.812 -0.981 1.00 44.34 165 ARG A CA 1
ATOM 1366 C C . ARG A 1 165 ? -3.896 17.472 -0.913 1.00 44.34 165 ARG A C 1
ATOM 1368 O O . ARG A 1 165 ? -3.169 17.468 -1.905 1.00 44.34 165 ARG A O 1
ATOM 1375 N N . PHE A 1 166 ? -3.489 17.982 0.251 1.00 37.50 166 PHE A N 1
ATOM 1376 C CA . PHE A 1 166 ? -2.156 18.563 0.468 1.00 37.50 166 PHE A CA 1
ATOM 1377 C C . PHE A 1 166 ? -1.042 17.505 0.612 1.00 37.50 166 PHE A C 1
ATOM 1379 O O . PHE A 1 166 ? 0.070 17.698 0.123 1.00 37.50 166 PHE A O 1
ATOM 1386 N N . ALA A 1 167 ? -1.327 16.359 1.233 1.00 41.19 167 ALA A N 1
ATOM 1387 C CA . ALA A 1 167 ? -0.377 15.263 1.420 1.00 41.19 167 ALA A CA 1
ATOM 1388 C C . ALA A 1 167 ? -0.103 14.511 0.108 1.00 41.19 167 ALA A C 1
ATOM 1390 O O . ALA A 1 167 ? 1.055 14.220 -0.195 1.00 41.19 167 ALA A O 1
ATOM 1391 N N . LEU A 1 168 ? -1.127 14.303 -0.730 1.00 41.75 168 LEU A N 1
ATOM 1392 C CA . LEU A 1 168 ? -0.945 13.803 -2.099 1.00 41.75 168 LEU A CA 1
ATOM 1393 C C . LEU A 1 168 ? -0.206 14.816 -2.990 1.00 41.75 168 LEU A C 1
ATOM 1395 O O . LEU A 1 168 ? 0.587 14.417 -3.838 1.00 41.75 168 LEU A O 1
ATOM 1399 N N . SER A 1 169 ? -0.362 16.122 -2.738 1.00 35.16 169 SER A N 1
ATOM 1400 C CA . SER A 1 169 ? 0.457 17.162 -3.377 1.00 35.16 169 SER A CA 1
ATOM 1401 C C . SER A 1 169 ? 1.935 17.096 -2.958 1.00 35.16 169 SER A C 1
ATOM 1403 O O . SER A 1 169 ? 2.798 17.401 -3.777 1.00 35.16 169 SER A O 1
ATOM 1405 N N . LYS A 1 170 ? 2.260 16.633 -1.740 1.00 37.72 170 LYS A N 1
ATOM 1406 C CA . LYS A 1 170 ? 3.652 16.491 -1.270 1.00 37.72 170 LYS A CA 1
ATOM 1407 C C . LYS A 1 170 ? 4.302 15.135 -1.551 1.00 37.72 170 LYS A C 1
ATOM 1409 O O . LYS A 1 170 ? 5.519 15.097 -1.692 1.00 37.72 170 LYS A O 1
ATOM 1414 N N . ILE A 1 171 ? 3.536 14.060 -1.737 1.00 41.97 171 ILE A N 1
ATOM 1415 C CA . ILE A 1 171 ? 4.052 12.803 -2.323 1.00 41.97 171 ILE A CA 1
ATOM 1416 C C . ILE A 1 171 ? 4.298 12.964 -3.845 1.00 41.97 171 ILE A C 1
ATOM 1418 O O . ILE A 1 171 ? 5.022 12.177 -4.450 1.00 41.97 171 ILE A O 1
ATOM 1422 N N . HIS A 1 172 ? 3.823 14.064 -4.445 1.00 36.44 172 HIS A N 1
ATOM 1423 C CA . HIS A 1 172 ? 4.220 14.542 -5.775 1.00 36.44 172 HIS A CA 1
ATOM 1424 C C . HIS A 1 172 ? 5.368 15.571 -5.805 1.00 36.44 172 HIS A C 1
ATOM 1426 O O . HIS A 1 172 ? 5.782 15.974 -6.892 1.00 36.44 172 HIS A O 1
ATOM 1432 N N . LEU A 1 173 ? 5.988 15.936 -4.675 1.00 34.41 173 LEU A N 1
ATOM 1433 C CA . LEU A 1 173 ? 7.145 16.853 -4.658 1.00 34.41 173 LEU A CA 1
ATOM 1434 C C . LEU A 1 173 ? 8.493 16.145 -4.889 1.00 34.41 173 LEU A C 1
ATOM 1436 O O . LEU A 1 173 ? 9.471 16.389 -4.187 1.00 34.41 173 LEU A O 1
ATOM 1440 N N . VAL A 1 174 ? 8.543 15.298 -5.918 1.00 41.31 174 VAL A N 1
ATOM 1441 C CA . VAL A 1 174 ? 9.760 15.092 -6.730 1.00 41.31 174 VAL A CA 1
ATOM 1442 C C . VAL A 1 174 ? 9.487 15.410 -8.214 1.00 41.31 174 VAL A C 1
ATOM 1444 O O . VAL A 1 174 ? 10.413 15.396 -9.007 1.00 41.31 174 VAL A O 1
ATOM 1447 N N . ASN A 1 175 ? 8.259 15.789 -8.607 1.00 38.69 175 ASN A N 1
ATOM 1448 C CA . ASN A 1 175 ? 7.901 16.030 -10.014 1.00 38.69 175 ASN A CA 1
ATOM 1449 C C . ASN A 1 175 ? 7.136 17.347 -10.242 1.00 38.69 175 ASN A C 1
ATOM 1451 O O . ASN A 1 175 ? 6.072 17.329 -10.855 1.00 38.69 175 ASN A O 1
ATOM 1455 N N . VAL A 1 176 ? 7.662 18.492 -9.785 1.00 35.00 176 VAL A N 1
ATOM 1456 C CA . VAL A 1 176 ? 7.232 19.811 -10.305 1.00 35.00 176 VAL A CA 1
ATOM 1457 C C . VAL A 1 176 ? 8.420 20.783 -10.393 1.00 35.00 176 VAL A C 1
ATOM 1459 O O . VAL A 1 176 ? 8.662 21.593 -9.502 1.00 35.00 176 VAL A O 1
ATOM 1462 N N . TRP A 1 177 ? 9.155 20.661 -11.494 1.00 28.06 177 TRP A N 1
ATOM 1463 C CA . TRP A 1 177 ? 9.853 21.710 -12.252 1.00 28.06 177 TRP A CA 1
ATOM 1464 C C . TRP A 1 177 ? 9.740 21.190 -13.695 1.00 28.06 177 TRP A C 1
ATOM 1466 O O . TRP A 1 177 ? 10.131 20.050 -13.922 1.00 28.06 177 TRP A O 1
ATOM 1476 N N . ASP A 1 178 ? 9.118 21.794 -14.700 1.00 32.19 178 ASP A N 1
ATOM 1477 C CA . ASP A 1 178 ? 8.568 23.118 -15.017 1.00 32.19 178 ASP A CA 1
ATOM 1478 C C . ASP A 1 178 ? 7.577 22.900 -16.213 1.00 32.19 178 ASP A C 1
ATOM 1480 O O . ASP A 1 178 ? 7.467 21.753 -16.671 1.00 32.19 178 ASP A O 1
ATOM 1484 N N . PRO A 1 179 ? 6.834 23.895 -16.747 1.00 33.72 179 PRO A N 1
ATOM 1485 C CA . PRO A 1 179 ? 7.382 24.512 -17.963 1.00 33.72 179 PRO A CA 1
ATOM 1486 C C . PRO A 1 179 ? 7.033 26.002 -18.171 1.00 33.72 179 PRO A C 1
ATOM 1488 O O . PRO A 1 179 ? 5.863 26.366 -18.353 1.00 33.72 179 PRO A O 1
ATOM 1491 N N . GLY A 1 180 ? 8.089 26.812 -18.291 1.00 36.88 180 GLY A N 1
ATOM 1492 C CA . GLY A 1 180 ? 8.166 28.073 -19.029 1.00 36.88 180 GLY A CA 1
ATOM 1493 C C . GLY A 1 180 ? 9.561 28.279 -19.607 1.00 36.88 180 GLY A C 1
ATOM 1494 O O . GLY A 1 180 ? 10.499 28.471 -18.807 1.00 36.88 180 GLY A O 1
#

Sequence (180 aa):
MLQERADVWWASLLRTRFEDGTVDVAWDEFVRLFRAKFVPEHIQDRMEQEFLSLTQGSMTMLEYEAMFAELSKYAPHIVMNERRKAKKFVMGLKPSLRTRLVAFDHRTLDEALSAACRQEGEMEQYLEEKKASQKRPATTFQRQDKKKAVYQTQQRSVAVDSFYRFALSKIHLVNVWDPG